Protein AF-A0AAV0NZI0-F1 (afdb_monomer)

Foldseek 3Di:
DAQVVVLVVVVVVDDPVCVVVVVVCVVPPPSNRDGPVNVVVSVVVVVVVCVVCVVPDDDPDDDDPDPDPPDDDPPVVVVVVVVVVVVVVVVVVVVVVVD

Structure (mmCIF, N/CA/C/O backbone):
data_AF-A0AAV0NZI0-F1
#
_entry.id   AF-A0AAV0NZI0-F1
#
loop_
_atom_site.group_PDB
_atom_site.id
_atom_site.type_symbol
_atom_site.label_atom_id
_atom_site.label_alt_id
_atom_site.label_comp_id
_atom_site.label_asym_id
_atom_site.label_entity_id
_atom_site.label_seq_id
_atom_site.pdbx_PDB_ins_code
_atom_site.Cartn_x
_atom_site.Cartn_y
_atom_site.Cartn_z
_atom_site.occupancy
_atom_site.B_iso_or_equiv
_atom_site.auth_seq_id
_atom_site.auth_comp_id
_atom_site.auth_asym_id
_atom_site.auth_atom_id
_atom_site.pdbx_PDB_model_num
ATOM 1 N N . TYR A 1 1 ? -14.033 11.086 18.363 1.00 61.09 1 TYR A N 1
ATOM 2 C CA . TYR A 1 1 ? -13.619 10.432 17.110 1.00 61.09 1 TYR A CA 1
ATOM 3 C C . TYR A 1 1 ? -13.259 9.003 17.438 1.00 61.09 1 TYR A C 1
ATOM 5 O O . TYR A 1 1 ? -12.365 8.808 18.252 1.00 61.09 1 TYR A O 1
ATOM 13 N N . THR A 1 2 ? -13.994 8.034 16.898 1.00 78.31 2 THR A N 1
ATOM 14 C CA . THR A 1 2 ? -13.646 6.612 17.047 1.00 78.31 2 THR A CA 1
ATOM 15 C C . THR A 1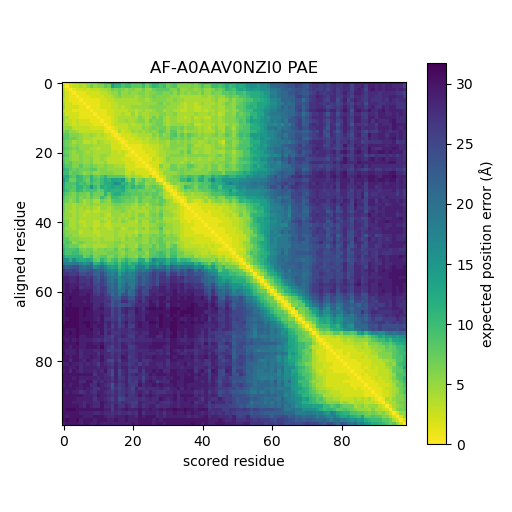 2 ? -12.587 6.217 16.011 1.00 78.31 2 THR A C 1
ATOM 17 O O . THR A 1 2 ? -12.360 6.950 15.046 1.00 78.31 2 THR A O 1
ATOM 20 N N . ASN A 1 3 ? -11.923 5.072 16.195 1.00 77.56 3 ASN A N 1
ATOM 21 C CA . ASN A 1 3 ? -10.949 4.570 15.216 1.00 77.56 3 ASN A CA 1
ATOM 22 C C . ASN A 1 3 ? -11.614 4.335 13.842 1.00 77.56 3 ASN A C 1
ATOM 24 O O . ASN A 1 3 ? -11.078 4.709 12.802 1.00 77.56 3 ASN A O 1
ATOM 28 N N . VAL A 1 4 ? -12.864 3.864 13.868 1.00 76.81 4 VAL A N 1
ATOM 29 C CA . VAL A 1 4 ? -13.712 3.634 12.692 1.00 76.81 4 VAL A CA 1
ATOM 30 C C . VAL A 1 4 ? -14.026 4.933 11.937 1.00 76.81 4 VAL A C 1
ATOM 32 O O . VAL A 1 4 ? -13.964 4.955 10.707 1.00 76.81 4 VAL A O 1
ATOM 35 N N . ASP A 1 5 ? -14.296 6.039 12.642 1.00 82.38 5 ASP A N 1
ATOM 36 C CA . ASP A 1 5 ? -14.517 7.351 12.008 1.00 82.38 5 ASP A CA 1
ATOM 37 C C . ASP A 1 5 ? -13.270 7.848 11.264 1.00 82.38 5 ASP A C 1
ATOM 39 O O . ASP A 1 5 ? -13.363 8.433 10.182 1.00 82.38 5 ASP A O 1
ATOM 43 N N . LEU A 1 6 ? -12.091 7.650 11.860 1.00 83.31 6 LEU A N 1
ATOM 44 C CA . LEU A 1 6 ? -10.821 8.066 11.267 1.00 83.31 6 LEU A CA 1
ATOM 45 C C . LEU A 1 6 ? -10.492 7.217 10.039 1.00 83.31 6 LEU A C 1
ATOM 47 O O . LEU A 1 6 ? -10.161 7.775 8.992 1.00 83.31 6 LEU A O 1
ATOM 51 N N . ALA A 1 7 ? -10.664 5.898 10.132 1.00 79.25 7 ALA A N 1
ATOM 52 C CA . ALA A 1 7 ? -10.492 4.989 9.004 1.00 79.25 7 ALA A CA 1
ATOM 53 C C . ALA A 1 7 ? -11.455 5.327 7.853 1.00 79.25 7 ALA A C 1
ATOM 55 O O . ALA A 1 7 ? -11.025 5.470 6.709 1.00 79.25 7 ALA A O 1
ATOM 56 N N . SER A 1 8 ? -12.729 5.588 8.160 1.00 82.06 8 SER A N 1
ATOM 57 C CA . SER A 1 8 ? -13.733 5.997 7.167 1.00 82.06 8 SER A CA 1
ATOM 58 C C . SER A 1 8 ? -13.355 7.302 6.465 1.00 82.06 8 SER A C 1
ATOM 60 O O . SER A 1 8 ? -13.517 7.434 5.251 1.00 82.06 8 SER A O 1
ATOM 62 N N . LYS A 1 9 ? -12.811 8.284 7.193 1.00 85.56 9 LYS A N 1
ATOM 63 C CA . LYS A 1 9 ? -12.311 9.529 6.588 1.00 85.56 9 LYS A CA 1
ATOM 64 C C . LYS A 1 9 ? -11.112 9.300 5.671 1.00 85.56 9 LYS A C 1
ATOM 66 O O . LYS A 1 9 ? -11.038 9.934 4.619 1.00 85.56 9 LYS A O 1
ATOM 71 N N . ILE A 1 10 ? -10.196 8.409 6.050 1.00 84.62 10 ILE A N 1
ATOM 72 C CA . ILE A 1 10 ? -9.037 8.051 5.224 1.00 84.62 10 ILE A CA 1
ATOM 73 C C . ILE A 1 10 ? -9.513 7.394 3.930 1.00 84.62 10 ILE A C 1
ATOM 75 O O . ILE A 1 10 ? -9.142 7.850 2.853 1.00 84.62 10 ILE A O 1
ATOM 79 N N . PHE A 1 11 ? -10.401 6.403 4.016 1.00 80.69 11 PHE A N 1
ATOM 80 C CA . PHE A 1 11 ? -10.946 5.719 2.844 1.00 80.69 11 PHE A CA 1
ATOM 81 C C . PHE A 1 11 ? -11.692 6.660 1.895 1.00 80.69 11 PHE A C 1
ATOM 83 O O . PHE A 1 11 ? -11.462 6.613 0.689 1.00 80.69 11 PHE A O 1
ATOM 90 N N . ASN A 1 12 ? -12.496 7.582 2.431 1.00 83.69 12 ASN A N 1
ATOM 91 C CA . ASN A 1 12 ? -13.176 8.606 1.631 1.00 83.69 12 ASN A CA 1
ATOM 92 C C . ASN A 1 12 ? -12.220 9.616 0.974 1.00 83.69 12 ASN A C 1
ATOM 94 O O . ASN A 1 12 ? -12.603 10.285 0.016 1.00 83.69 12 ASN A O 1
ATOM 98 N N . SER A 1 13 ? -10.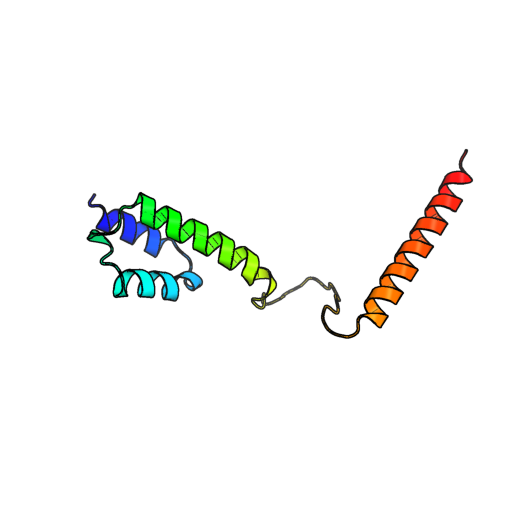992 9.739 1.483 1.00 85.06 13 SER A N 1
ATOM 99 C CA . SER A 1 13 ? -9.961 10.615 0.917 1.00 85.06 13 SER A CA 1
ATOM 100 C C . SER A 1 13 ? -9.124 9.923 -0.169 1.00 85.06 13 SER A C 1
ATOM 102 O O . SER A 1 13 ? -8.369 10.596 -0.870 1.00 85.06 13 SER A O 1
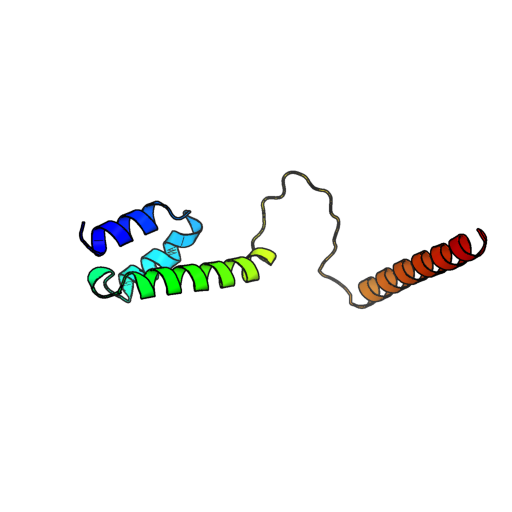ATOM 104 N N . LEU A 1 14 ? -9.238 8.596 -0.325 1.00 83.94 14 LEU A N 1
ATOM 105 C CA . LEU A 1 14 ? -8.488 7.829 -1.320 1.00 83.94 14 LEU A CA 1
ATOM 106 C C . LEU A 1 14 ? -9.184 7.831 -2.696 1.00 83.94 14 LEU A C 1
ATOM 108 O O . LEU A 1 14 ? -10.414 7.854 -2.789 1.00 83.94 14 LEU A O 1
ATOM 112 N N . PRO A 1 15 ? -8.419 7.771 -3.802 1.00 81.06 15 PRO A N 1
ATOM 113 C CA . PRO A 1 15 ? -8.990 7.723 -5.144 1.00 81.06 15 PRO A CA 1
ATOM 114 C C . PRO A 1 15 ? -9.704 6.391 -5.422 1.00 81.06 15 PRO A C 1
ATOM 116 O O . PRO A 1 15 ? -9.354 5.348 -4.876 1.00 81.06 15 PRO A O 1
ATOM 119 N N . ARG A 1 16 ? -10.671 6.400 -6.356 1.00 79.00 16 ARG A N 1
ATOM 120 C CA . ARG A 1 16 ? -11.510 5.228 -6.699 1.00 79.00 16 ARG A CA 1
ATOM 121 C C . ARG A 1 16 ? -10.735 3.957 -7.066 1.00 79.00 16 ARG A C 1
ATOM 123 O O . ARG A 1 16 ? -11.265 2.866 -6.902 1.00 79.00 16 ARG A O 1
ATOM 130 N N . SER A 1 17 ? -9.495 4.076 -7.534 1.00 75.62 17 SER A N 1
ATOM 131 C CA . SER A 1 17 ? -8.613 2.933 -7.811 1.00 75.62 17 SER A CA 1
ATOM 132 C C . SER A 1 17 ? -8.280 2.098 -6.568 1.00 75.62 17 SER A C 1
ATOM 134 O O . SER A 1 17 ? -7.848 0.957 -6.704 1.00 75.62 17 SER A O 1
ATOM 136 N N . TRP A 1 18 ? -8.503 2.637 -5.368 1.00 79.75 18 TRP A N 1
ATOM 137 C CA . TRP A 1 18 ? -8.268 1.960 -4.096 1.00 79.75 18 TRP A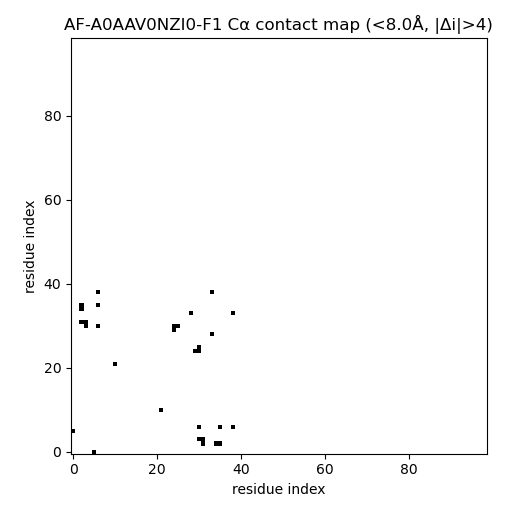 CA 1
ATOM 138 C C . TRP A 1 18 ? -9.509 1.252 -3.555 1.00 79.75 18 TRP A C 1
ATOM 140 O O . TRP A 1 18 ? -9.356 0.389 -2.699 1.00 79.75 18 TRP A O 1
ATOM 150 N N . ILE A 1 19 ? -10.706 1.534 -4.087 1.00 79.69 19 ILE A N 1
ATOM 151 C CA . ILE A 1 19 ? -11.969 0.887 -3.687 1.00 79.69 19 ILE A CA 1
ATOM 152 C C . ILE A 1 19 ? -11.850 -0.641 -3.584 1.00 79.69 19 ILE A C 1
ATOM 154 O O . ILE A 1 19 ? -12.162 -1.154 -2.517 1.00 79.69 19 ILE A O 1
ATOM 158 N N . PRO A 1 20 ? -11.334 -1.388 -4.583 1.00 80.81 20 PRO A N 1
ATOM 159 C CA . PRO A 1 20 ? -11.245 -2.847 -4.466 1.00 80.81 20 PRO A CA 1
ATOM 160 C C . PRO A 1 20 ? -10.357 -3.307 -3.299 1.00 80.81 20 PRO A C 1
ATOM 162 O O . PRO A 1 20 ? -10.617 -4.342 -2.687 1.00 80.81 20 PRO A O 1
ATOM 165 N N . LYS A 1 21 ? -9.326 -2.530 -2.945 1.00 77.12 21 LYS A N 1
ATOM 166 C CA . LYS A 1 21 ? -8.466 -2.820 -1.794 1.00 77.12 21 LYS A CA 1
ATOM 167 C C . LYS A 1 21 ? -9.162 -2.496 -0.473 1.00 77.12 21 LYS A C 1
ATOM 169 O O . LYS A 1 21 ? -9.021 -3.270 0.465 1.00 77.12 21 LYS A O 1
ATOM 174 N N . ILE A 1 22 ? -9.915 -1.398 -0.421 1.00 78.81 22 ILE A N 1
ATOM 175 C CA . ILE A 1 22 ? -10.729 -0.997 0.735 1.00 78.81 22 ILE A CA 1
ATOM 176 C C . ILE A 1 22 ? -11.792 -2.064 1.011 1.00 78.81 22 ILE A C 1
ATOM 178 O O . ILE A 1 22 ? -11.844 -2.576 2.120 1.00 78.81 22 ILE A O 1
ATOM 182 N N . THR A 1 23 ? -12.523 -2.495 -0.020 1.00 79.81 23 THR A N 1
ATOM 183 C CA . THR A 1 23 ? -13.529 -3.563 0.066 1.00 79.81 23 THR A CA 1
ATOM 184 C C . THR A 1 23 ? -12.924 -4.888 0.527 1.00 79.81 23 THR A C 1
ATOM 186 O O . THR A 1 23 ? -13.477 -5.544 1.398 1.00 79.81 23 THR A O 1
ATOM 189 N N . THR A 1 24 ? -11.735 -5.251 0.028 1.00 80.12 24 THR A N 1
ATOM 190 C CA . THR A 1 24 ? -11.032 -6.459 0.502 1.00 80.12 24 THR A CA 1
ATOM 191 C C . THR A 1 24 ? -10.658 -6.350 1.982 1.00 80.12 24 THR A C 1
ATOM 193 O O . THR A 1 24 ? -10.715 -7.339 2.706 1.00 80.12 24 THR A O 1
ATOM 196 N N . ILE A 1 25 ? -10.238 -5.165 2.439 1.00 77.00 25 ILE A N 1
ATOM 197 C CA . ILE A 1 25 ? -9.915 -4.932 3.850 1.00 77.00 25 ILE A CA 1
ATOM 198 C C . ILE A 1 25 ? -11.191 -5.043 4.687 1.00 77.00 25 ILE A C 1
ATOM 200 O O . ILE A 1 25 ? -11.172 -5.790 5.654 1.00 77.00 25 ILE A O 1
ATOM 204 N N . GLU A 1 26 ? -12.285 -4.399 4.273 1.00 72.88 26 GLU A N 1
ATOM 205 C CA . GLU A 1 26 ? -13.603 -4.482 4.920 1.00 72.88 26 GLU A CA 1
ATOM 206 C C . GLU A 1 26 ? -14.153 -5.911 5.010 1.00 72.88 26 GLU A C 1
ATOM 208 O O . GLU A 1 26 ? -14.669 -6.288 6.058 1.00 72.88 26 GLU A O 1
ATOM 213 N N . GLU A 1 27 ? -14.023 -6.719 3.951 1.00 75.06 27 GLU A N 1
ATOM 214 C CA . GLU A 1 27 ? -14.524 -8.103 3.922 1.00 75.06 27 GLU A CA 1
ATOM 215 C C . GLU A 1 27 ? -13.689 -9.077 4.764 1.00 75.06 27 GLU A C 1
ATOM 217 O O . GLU A 1 27 ? -14.239 -10.016 5.337 1.00 75.06 27 GLU A O 1
ATOM 222 N N . PHE A 1 28 ? -12.365 -8.897 4.836 1.00 69.44 28 PHE A N 1
ATOM 223 C CA . PHE A 1 28 ? -11.477 -9.849 5.521 1.00 69.44 28 PHE A CA 1
ATOM 224 C C . PHE A 1 28 ? -11.135 -9.466 6.958 1.00 69.44 28 PHE A C 1
ATOM 226 O O . PHE A 1 28 ? -10.809 -10.340 7.766 1.00 69.44 28 PHE A O 1
ATOM 233 N N . LYS A 1 29 ? -11.124 -8.173 7.275 1.00 66.56 29 LYS A N 1
ATOM 234 C CA . LYS A 1 29 ? -10.770 -7.661 8.594 1.00 66.56 29 LYS A CA 1
ATOM 235 C C . LYS A 1 29 ? -11.717 -6.517 8.925 1.00 66.56 29 LYS A C 1
ATOM 237 O O . LYS A 1 29 ? -11.566 -5.426 8.387 1.00 66.56 29 LYS A O 1
ATOM 242 N N . ASP A 1 30 ? -12.648 -6.754 9.850 1.00 69.38 30 ASP A N 1
ATOM 243 C CA . ASP A 1 30 ? -13.454 -5.693 10.459 1.00 69.38 30 ASP A CA 1
ATOM 244 C C . ASP A 1 30 ? -12.559 -4.481 10.749 1.00 69.38 30 ASP A C 1
ATOM 246 O O . ASP A 1 30 ? -11.621 -4.583 11.543 1.00 69.38 30 ASP A O 1
ATOM 250 N N . ILE A 1 31 ? -12.816 -3.342 10.094 1.00 67.06 31 ILE A N 1
ATOM 251 C CA . ILE A 1 31 ? -11.977 -2.132 10.203 1.00 67.06 31 ILE A CA 1
ATOM 252 C C . ILE A 1 31 ? -11.821 -1.717 11.673 1.00 67.06 31 ILE A C 1
ATOM 254 O O . ILE A 1 31 ? -10.796 -1.171 12.066 1.00 67.06 31 ILE A O 1
ATOM 258 N N . ALA A 1 32 ? -12.828 -2.012 12.497 1.00 65.31 32 ALA A N 1
ATOM 259 C CA . ALA A 1 32 ? -12.826 -1.759 13.931 1.00 65.31 32 ALA A CA 1
ATOM 260 C C . ALA A 1 32 ? -11.779 -2.575 14.713 1.00 65.31 32 ALA A C 1
ATOM 262 O O . ALA A 1 32 ? -11.351 -2.132 15.777 1.00 65.31 32 ALA A O 1
ATOM 263 N N . ASN A 1 33 ? -11.371 -3.739 14.198 1.00 72.38 33 ASN A N 1
ATOM 264 C CA . ASN A 1 33 ? -10.339 -4.595 14.785 1.00 72.38 33 ASN A CA 1
ATOM 265 C C . ASN A 1 33 ? -8.933 -4.278 14.267 1.00 72.38 33 ASN A C 1
ATOM 267 O O . ASN A 1 33 ? -7.956 -4.728 14.864 1.00 72.38 33 ASN A O 1
ATOM 271 N N . LEU A 1 34 ? -8.816 -3.541 13.160 1.00 74.88 34 LEU A N 1
ATOM 272 C CA . LEU A 1 34 ? -7.525 -3.151 12.615 1.00 74.88 34 LEU A CA 1
ATOM 273 C C . LEU A 1 34 ? -7.057 -1.860 13.290 1.00 74.88 34 LEU A C 1
ATOM 275 O O . LEU A 1 34 ? -7.747 -0.841 13.252 1.00 74.88 34 LEU A O 1
ATOM 279 N N . GLU A 1 35 ? -5.865 -1.872 13.880 1.00 80.12 35 GLU A N 1
ATOM 280 C CA . GLU A 1 35 ? -5.290 -0.629 14.380 1.00 80.12 35 GLU A CA 1
ATOM 281 C C . GLU A 1 35 ? -5.009 0.337 13.220 1.00 80.12 35 GLU A C 1
ATOM 283 O O . GLU A 1 35 ? -4.598 -0.049 12.124 1.00 80.12 35 GLU A O 1
ATOM 288 N N . LEU A 1 36 ? -5.183 1.635 13.475 1.00 79.31 36 LEU A N 1
ATOM 289 C CA . LEU A 1 36 ? -4.927 2.692 12.494 1.00 79.31 36 LEU A CA 1
ATOM 290 C C . LEU A 1 36 ? -3.490 2.634 11.938 1.00 79.31 36 LEU A C 1
ATOM 292 O O . LEU A 1 36 ? -3.256 2.948 10.773 1.00 79.31 36 LEU A O 1
ATOM 296 N N . SER A 1 37 ? -2.536 2.207 12.768 1.00 81.75 37 SER A N 1
ATOM 297 C CA . SER A 1 37 ? -1.140 1.947 12.402 1.00 81.75 37 SER A CA 1
ATOM 298 C C . SER A 1 37 ? -1.021 0.861 11.327 1.00 81.75 37 SER A C 1
ATOM 300 O O . SER A 1 37 ? -0.351 1.068 10.313 1.00 81.75 37 SER A O 1
ATOM 302 N N . GLU A 1 38 ? -1.706 -0.268 11.507 1.00 81.56 38 GLU A N 1
ATOM 303 C CA . GLU A 1 38 ? -1.764 -1.353 10.527 1.00 81.56 38 GLU A CA 1
ATOM 304 C C . GLU A 1 38 ? -2.485 -0.922 9.247 1.00 81.56 38 GLU A C 1
ATOM 306 O O . GLU A 1 38 ? -2.046 -1.278 8.150 1.00 81.56 38 GLU A O 1
ATOM 311 N N . LEU A 1 39 ? -3.546 -0.113 9.362 1.00 82.50 39 LEU A N 1
ATOM 312 C CA . LEU A 1 39 ? -4.248 0.437 8.202 1.00 82.50 39 LEU A CA 1
ATOM 313 C C . LEU A 1 39 ? -3.307 1.283 7.342 1.00 82.50 39 LEU A C 1
ATOM 315 O O . LEU A 1 39 ? -3.192 1.054 6.137 1.00 82.50 39 LEU A O 1
ATOM 319 N N . ILE A 1 40 ? -2.612 2.239 7.962 1.00 83.44 40 ILE A N 1
ATOM 320 C CA . ILE A 1 40 ? -1.661 3.118 7.275 1.00 83.44 40 ILE A CA 1
ATOM 321 C C . ILE A 1 40 ? -0.531 2.289 6.658 1.00 83.44 40 ILE A C 1
ATOM 323 O O . ILE A 1 40 ? -0.208 2.486 5.489 1.00 83.44 40 ILE A O 1
ATOM 327 N N . CYS A 1 41 ? 0.009 1.311 7.389 1.00 86.06 41 CYS A N 1
ATOM 328 C CA . CYS A 1 41 ? 1.046 0.412 6.880 1.00 86.06 41 CYS A CA 1
ATOM 329 C C . CYS A 1 41 ? 0.579 -0.365 5.633 1.00 86.06 41 CYS A C 1
ATOM 331 O O . CYS A 1 41 ? 1.275 -0.393 4.614 1.00 86.06 41 CYS A O 1
ATOM 333 N N . SER A 1 42 ? -0.634 -0.929 5.671 1.00 83.62 42 SER A N 1
ATOM 334 C CA . SER A 1 42 ? -1.254 -1.637 4.540 1.00 83.62 42 SER A CA 1
ATOM 335 C C . SER A 1 42 ? -1.450 -0.721 3.328 1.00 83.62 42 SER A C 1
ATOM 337 O O . SER A 1 42 ? -1.154 -1.113 2.193 1.00 83.62 42 SER A O 1
ATOM 339 N N . LEU A 1 43 ? -1.892 0.521 3.558 1.00 84.25 43 LEU A N 1
ATOM 340 C CA . LEU A 1 43 ? -2.076 1.516 2.504 1.00 84.25 43 LEU A CA 1
ATOM 341 C C . LEU A 1 43 ? -0.739 1.924 1.871 1.00 84.25 43 LEU A C 1
ATOM 343 O O . LEU A 1 43 ? -0.624 1.904 0.648 1.00 84.25 43 LEU A O 1
ATOM 347 N N . THR A 1 44 ? 0.291 2.222 2.664 1.00 83.69 44 THR A N 1
ATOM 348 C CA . THR A 1 44 ? 1.625 2.582 2.151 1.00 83.69 44 THR A CA 1
ATOM 349 C C . THR A 1 44 ? 2.271 1.428 1.379 1.00 83.69 44 THR A C 1
ATOM 351 O O . THR A 1 44 ? 2.862 1.641 0.318 1.00 83.69 44 THR A O 1
ATOM 354 N N . ALA A 1 45 ? 2.116 0.186 1.850 1.00 85.88 45 ALA A N 1
ATOM 355 C CA . ALA A 1 45 ? 2.581 -0.991 1.119 1.00 85.88 45 ALA A CA 1
ATOM 356 C C . ALA A 1 45 ? 1.851 -1.141 -0.227 1.00 85.88 45 ALA A C 1
ATOM 358 O O . ALA A 1 45 ? 2.484 -1.388 -1.256 1.00 85.88 45 ALA A O 1
ATOM 359 N N . HIS A 1 46 ? 0.531 -0.934 -0.244 1.00 82.75 46 HIS A N 1
ATOM 360 C CA . HIS A 1 46 ? -0.260 -0.966 -1.470 1.00 82.75 46 HIS A CA 1
ATOM 361 C C . HIS A 1 46 ? 0.112 0.169 -2.434 1.00 82.75 46 HIS A C 1
ATOM 363 O O . HIS A 1 46 ? 0.196 -0.078 -3.633 1.00 82.75 46 HIS A O 1
ATOM 369 N N . GLU A 1 47 ? 0.409 1.374 -1.938 1.00 83.00 47 GLU A N 1
ATOM 370 C CA . GLU A 1 47 ? 0.929 2.481 -2.752 1.00 83.00 47 GLU A CA 1
ATOM 371 C C . GLU A 1 47 ? 2.240 2.100 -3.441 1.00 83.00 47 GLU A C 1
ATOM 373 O O . GLU A 1 47 ? 2.389 2.311 -4.641 1.00 83.00 47 GLU A O 1
ATOM 378 N N . SER A 1 48 ? 3.175 1.494 -2.702 1.00 77.25 48 SER A N 1
ATOM 379 C CA . SER A 1 48 ? 4.460 1.047 -3.248 1.00 77.25 48 SER A CA 1
ATOM 380 C C . SER A 1 48 ? 4.263 0.002 -4.350 1.00 77.25 48 SER A C 1
ATOM 382 O O . SER A 1 48 ? 4.830 0.123 -5.437 1.00 77.25 48 SER A O 1
ATOM 384 N N . VAL A 1 49 ? 3.373 -0.970 -4.125 1.00 79.81 49 VAL A N 1
ATOM 385 C CA . VAL A 1 49 ? 3.014 -1.979 -5.133 1.00 79.81 49 VAL A CA 1
ATOM 386 C C . VAL A 1 49 ? 2.321 -1.342 -6.339 1.00 79.81 49 VAL A C 1
ATOM 388 O O . VAL A 1 49 ? 2.630 -1.706 -7.470 1.00 79.81 49 VAL A O 1
ATOM 391 N N . LEU A 1 50 ? 1.421 -0.377 -6.136 1.00 75.06 50 LEU A N 1
ATOM 392 C CA . LEU A 1 50 ? 0.784 0.377 -7.218 1.00 75.06 50 LEU A CA 1
ATOM 393 C C . LEU A 1 50 ? 1.775 1.259 -7.975 1.00 75.06 50 LEU A C 1
ATOM 395 O O . LEU A 1 50 ? 1.581 1.475 -9.163 1.00 75.06 50 LEU A O 1
ATOM 399 N N . ARG A 1 51 ? 2.828 1.763 -7.328 1.00 68.94 51 ARG A N 1
ATOM 400 C CA . ARG A 1 51 ? 3.884 2.541 -7.984 1.00 68.94 51 ARG A CA 1
ATOM 401 C C . ARG A 1 51 ? 4.754 1.652 -8.865 1.00 68.94 51 ARG A C 1
ATOM 403 O O . ARG A 1 51 ? 5.098 2.063 -9.964 1.00 68.94 51 ARG A O 1
ATOM 410 N N . ILE A 1 52 ? 5.043 0.433 -8.409 1.00 66.75 52 ILE A N 1
ATOM 411 C CA . ILE A 1 52 ? 5.758 -0.585 -9.190 1.00 66.75 52 ILE A CA 1
ATOM 412 C C . ILE A 1 52 ? 4.880 -1.080 -10.352 1.00 66.75 52 ILE A C 1
ATOM 414 O O . ILE A 1 52 ? 5.336 -1.131 -11.485 1.00 66.75 52 ILE A O 1
ATOM 418 N N . LYS A 1 53 ? 3.591 -1.353 -10.107 1.00 61.66 53 LYS A N 1
ATOM 419 C CA . LYS A 1 53 ? 2.611 -1.738 -11.145 1.00 61.66 53 LYS A CA 1
ATOM 420 C C . LYS A 1 53 ? 2.128 -0.569 -12.015 1.00 61.66 53 LYS A C 1
ATOM 422 O O . LYS A 1 53 ? 1.465 -0.781 -13.023 1.00 61.66 53 LYS A O 1
ATOM 427 N N . GLY A 1 54 ? 2.404 0.670 -11.621 1.00 51.50 54 GLY A N 1
ATOM 428 C CA . GLY A 1 54 ? 2.024 1.901 -12.319 1.00 51.50 54 GLY A CA 1
ATOM 429 C C . GLY A 1 54 ? 2.910 2.217 -13.524 1.00 51.50 54 GLY A C 1
ATOM 430 O O . GLY A 1 54 ? 2.616 3.174 -14.243 1.00 51.50 54 GLY A O 1
ATOM 431 N N . ASP A 1 55 ? 3.949 1.410 -13.742 1.00 50.69 55 ASP A N 1
ATOM 432 C CA . ASP A 1 55 ? 4.638 1.273 -15.027 1.00 50.69 55 ASP A CA 1
ATOM 433 C C . ASP A 1 55 ? 3.787 0.474 -16.045 1.00 50.69 55 ASP A C 1
ATOM 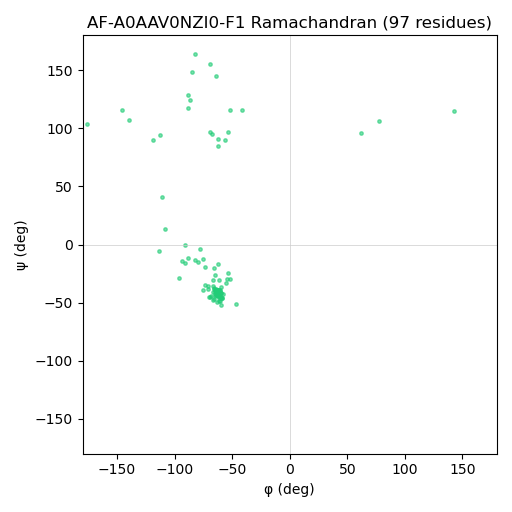435 O O . ASP A 1 55 ? 3.933 0.641 -17.249 1.00 50.69 55 ASP A O 1
ATOM 439 N N . GLU A 1 56 ? 2.803 -0.302 -15.569 1.00 48.28 56 GLU A N 1
ATOM 440 C CA . GLU A 1 56 ? 1.971 -1.209 -16.375 1.00 48.28 56 GLU A CA 1
ATOM 441 C C . GLU A 1 56 ? 0.483 -0.819 -16.475 1.00 48.28 56 GLU A C 1
ATOM 443 O O . GLU A 1 56 ? -0.260 -1.435 -17.239 1.00 48.28 56 GLU A O 1
ATOM 448 N N . GLN A 1 57 ? -0.003 0.210 -15.765 1.00 42.78 57 GLN A N 1
ATOM 449 C CA . GLN A 1 57 ? -1.365 0.707 -16.009 1.00 42.78 57 GLN A CA 1
ATOM 450 C C . GLN A 1 57 ? -1.377 1.784 -17.100 1.00 42.78 57 GLN A C 1
ATOM 452 O O . GLN A 1 57 ? -0.640 2.771 -16.996 1.00 42.78 57 GLN A O 1
ATOM 457 N N . PRO A 1 58 ? -2.241 1.645 -18.129 1.00 43.88 58 PRO A N 1
ATOM 458 C CA . PRO A 1 58 ? -2.250 2.508 -19.296 1.00 43.88 58 PRO A CA 1
ATOM 459 C C . PRO A 1 58 ? -2.697 3.900 -18.871 1.00 43.88 58 PRO A C 1
ATOM 461 O O . PRO A 1 58 ? -3.886 4.226 -18.799 1.00 43.88 58 PRO A O 1
ATOM 464 N N . ARG A 1 59 ? -1.715 4.760 -18.598 1.00 46.84 59 ARG A N 1
ATOM 465 C CA . ARG A 1 59 ? -1.919 6.201 -18.601 1.00 46.84 59 ARG A CA 1
ATOM 466 C C . ARG A 1 59 ? -2.570 6.511 -19.940 1.00 46.84 59 ARG A C 1
ATOM 468 O O . ARG A 1 59 ? -1.962 6.288 -20.985 1.00 46.84 59 ARG A O 1
ATOM 475 N N . LYS A 1 60 ? -3.810 7.004 -19.916 1.00 52.91 60 LYS A N 1
ATOM 476 C CA . LYS A 1 60 ? -4.411 7.693 -21.058 1.00 52.91 60 LYS A CA 1
ATOM 477 C C . LYS A 1 60 ? -3.469 8.845 -21.408 1.00 52.91 60 LYS A C 1
ATOM 479 O O . LYS A 1 60 ? -3.573 9.926 -20.833 1.00 52.91 60 LYS A O 1
ATOM 484 N N . ARG A 1 61 ? -2.500 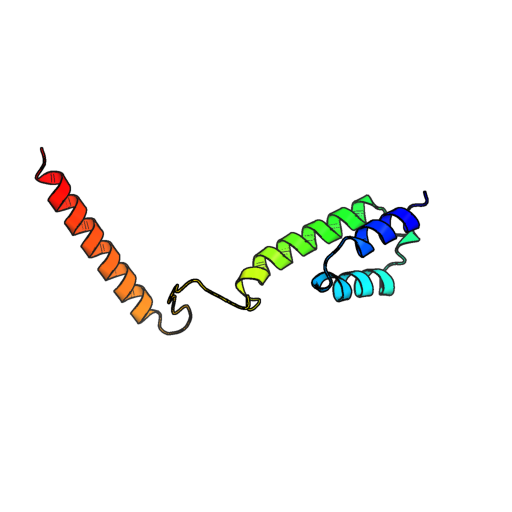8.581 -22.289 1.00 45.22 61 ARG A N 1
ATOM 485 C CA . ARG A 1 61 ? -1.569 9.569 -22.824 1.00 45.22 61 ARG A CA 1
ATOM 486 C C . ARG A 1 61 ? -2.385 10.483 -23.725 1.00 45.22 61 ARG A C 1
ATOM 488 O O . ARG A 1 61 ? -2.653 10.159 -24.877 1.00 45.22 61 ARG A O 1
ATOM 495 N N . LYS A 1 62 ? -2.811 11.618 -23.183 1.00 55.03 62 LYS A N 1
ATOM 496 C CA . LYS A 1 62 ? -2.878 12.829 -23.989 1.00 55.03 62 LYS A CA 1
ATOM 497 C C . LYS A 1 62 ? -1.509 13.470 -23.853 1.00 55.03 62 LYS A C 1
ATOM 499 O O . LYS A 1 62 ? -1.109 13.783 -22.740 1.00 55.03 62 LYS A O 1
ATOM 504 N N . ASP A 1 63 ? -0.836 13.576 -24.988 1.00 54.78 63 ASP A N 1
ATOM 505 C CA . ASP A 1 63 ? 0.348 14.395 -25.201 1.00 54.78 63 ASP A CA 1
ATOM 506 C C . ASP A 1 63 ? 1.578 14.056 -24.352 1.00 54.78 63 ASP A C 1
ATOM 508 O O . ASP A 1 63 ? 1.723 14.473 -23.211 1.00 54.78 63 ASP A O 1
ATOM 512 N N . LEU A 1 64 ? 2.459 13.254 -24.948 1.00 47.97 64 LEU A N 1
ATOM 513 C CA . LEU A 1 64 ? 3.915 13.417 -24.952 1.00 47.97 64 LEU A CA 1
ATOM 514 C C . LEU A 1 64 ? 4.434 12.292 -25.846 1.00 47.97 64 LEU A C 1
ATOM 516 O O . LEU A 1 64 ? 4.417 11.110 -25.481 1.00 47.97 64 LEU A O 1
ATOM 520 N N . ALA A 1 65 ? 4.807 12.671 -27.065 1.00 52.12 65 ALA A N 1
ATOM 521 C CA . ALA A 1 65 ? 5.436 11.811 -28.048 1.00 52.12 65 ALA A CA 1
ATOM 522 C C . ALA A 1 65 ? 6.785 11.308 -27.510 1.00 52.12 65 ALA A C 1
ATOM 524 O O . ALA A 1 65 ? 7.835 11.875 -27.783 1.00 52.12 65 ALA A O 1
ATOM 525 N N . LEU A 1 66 ? 6.750 10.226 -26.739 1.00 45.75 66 LEU A N 1
ATOM 526 C CA . LEU A 1 66 ? 7.892 9.349 -26.548 1.00 45.75 66 LEU A CA 1
ATOM 527 C C . LEU A 1 66 ? 7.528 8.026 -27.212 1.00 45.75 66 LEU A C 1
ATOM 529 O O . LEU A 1 66 ? 6.838 7.188 -26.629 1.00 45.75 66 LEU A O 1
ATOM 533 N N . LYS A 1 67 ? 7.945 7.901 -28.473 1.00 53.66 67 LYS A N 1
ATOM 534 C CA . LYS A 1 67 ? 8.121 6.622 -29.159 1.00 53.66 67 LYS A CA 1
ATOM 535 C C . LYS A 1 67 ? 9.206 5.871 -28.382 1.00 53.66 67 LYS A C 1
ATOM 537 O O . LYS A 1 67 ? 10.388 6.071 -28.618 1.00 53.66 67 LYS A O 1
ATOM 542 N N . SER A 1 68 ? 8.802 5.080 -27.401 1.00 48.50 68 SER A N 1
ATOM 543 C CA . SER A 1 68 ? 9.644 4.044 -26.816 1.00 48.50 68 SER A CA 1
ATOM 544 C C . SER A 1 68 ? 8.918 2.739 -27.082 1.00 48.50 68 SER A C 1
ATOM 546 O O . SER A 1 68 ? 8.014 2.353 -26.339 1.00 48.50 68 SER A O 1
ATOM 548 N N . HIS A 1 69 ? 9.253 2.154 -28.228 1.00 52.88 69 HIS A N 1
ATOM 549 C CA . HIS A 1 69 ? 9.040 0.749 -28.536 1.00 52.88 69 HIS A CA 1
ATOM 550 C C . HIS A 1 69 ? 9.681 -0.045 -27.391 1.00 52.88 69 HIS A C 1
ATOM 552 O O . HIS A 1 69 ? 10.900 -0.114 -27.290 1.00 52.88 69 HIS A O 1
ATOM 558 N N . LEU A 1 70 ? 8.866 -0.449 -26.415 1.00 52.62 70 LEU A N 1
ATOM 559 C CA . LEU A 1 70 ? 9.301 -1.182 -25.217 1.00 52.62 70 LEU A CA 1
ATOM 560 C C . LEU A 1 70 ? 8.859 -2.644 -25.253 1.00 52.62 70 LEU A C 1
ATOM 562 O O . LEU A 1 70 ? 8.943 -3.338 -24.247 1.00 52.62 70 LEU A O 1
ATOM 566 N N . MET A 1 71 ? 8.417 -3.123 -26.406 1.00 54.56 71 MET A N 1
ATOM 567 C CA . MET A 1 71 ? 8.279 -4.543 -26.667 1.00 54.56 71 MET A CA 1
ATOM 568 C C . MET A 1 71 ? 8.590 -4.751 -28.133 1.00 54.56 71 MET A C 1
ATOM 570 O O . MET A 1 71 ? 7.855 -4.229 -28.958 1.00 54.56 71 MET A O 1
ATOM 574 N N . GLU A 1 72 ? 9.665 -5.487 -28.391 1.00 51.62 72 GLU A N 1
ATOM 575 C CA . GLU A 1 72 ? 9.894 -6.406 -29.514 1.00 51.62 72 GLU A CA 1
ATOM 576 C C . GLU A 1 72 ? 11.360 -6.300 -29.955 1.00 51.62 72 GLU A C 1
ATOM 578 O O . GLU A 1 72 ? 11.826 -5.249 -30.376 1.00 51.62 72 GLU A O 1
ATOM 583 N N . ASP A 1 73 ? 12.061 -7.419 -29.761 1.00 56.09 73 ASP A N 1
ATOM 584 C CA . ASP A 1 73 ? 13.412 -7.751 -30.217 1.00 56.09 73 ASP A CA 1
ATOM 585 C C . ASP A 1 73 ? 14.606 -7.149 -29.447 1.00 56.09 73 ASP A C 1
ATOM 587 O O . ASP A 1 73 ? 14.988 -5.986 -29.574 1.00 56.09 73 ASP A O 1
ATOM 591 N N . GLU A 1 74 ? 15.277 -8.015 -28.668 1.00 61.06 74 GLU A N 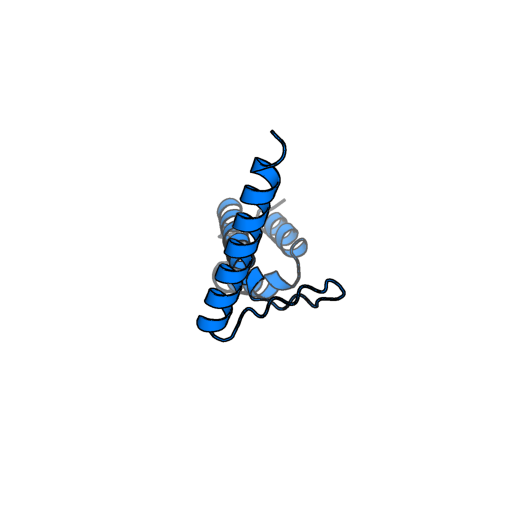1
ATOM 592 C CA . GLU A 1 74 ? 16.574 -7.732 -28.028 1.00 61.06 74 GLU A CA 1
ATOM 593 C C . GLU A 1 74 ? 17.613 -7.213 -29.041 1.00 61.06 74 GLU A C 1
ATOM 595 O O . GLU A 1 74 ? 18.469 -6.401 -28.690 1.00 61.06 74 GLU A O 1
ATOM 600 N N . GLU A 1 75 ? 17.509 -7.624 -30.308 1.00 61.56 75 GLU A N 1
ATOM 601 C CA . GLU A 1 75 ? 18.365 -7.167 -31.406 1.00 61.56 75 GLU A CA 1
ATOM 602 C C . GLU A 1 75 ? 18.202 -5.664 -31.696 1.00 61.56 75 GLU A C 1
ATOM 604 O O . GLU A 1 75 ? 19.205 -4.970 -31.889 1.00 61.56 75 GLU A O 1
ATOM 609 N N . GLU A 1 76 ? 16.981 -5.122 -31.623 1.00 65.31 76 GLU A N 1
ATOM 610 C CA . GLU A 1 76 ? 16.730 -3.690 -31.835 1.00 65.31 76 GLU A CA 1
ATOM 611 C C . GLU A 1 76 ? 17.276 -2.854 -30.664 1.00 65.31 76 GLU A C 1
ATOM 613 O O . GLU A 1 76 ? 17.834 -1.767 -30.854 1.00 65.31 76 GLU A O 1
ATOM 618 N N . ILE A 1 77 ? 17.200 -3.387 -29.440 1.00 76.38 77 ILE A N 1
ATOM 619 C CA . ILE A 1 77 ? 17.780 -2.754 -28.246 1.00 76.38 77 ILE A CA 1
ATOM 620 C C . ILE A 1 77 ? 19.309 -2.691 -28.365 1.00 76.38 77 ILE A C 1
ATOM 622 O O . ILE A 1 77 ? 19.910 -1.644 -28.092 1.00 76.38 77 ILE A O 1
ATOM 626 N N . VAL A 1 78 ? 19.950 -3.778 -28.804 1.00 78.25 78 VAL A N 1
ATOM 627 C CA . VAL A 1 78 ? 21.408 -3.829 -29.003 1.00 78.25 78 VAL A CA 1
ATOM 628 C C . VAL A 1 78 ? 21.853 -2.822 -30.066 1.00 78.25 78 VAL A C 1
ATOM 630 O O . VAL A 1 78 ? 22.842 -2.108 -29.857 1.00 78.25 78 VAL A O 1
ATOM 633 N N . GLU A 1 79 ? 21.111 -2.691 -31.168 1.00 81.19 79 GLU A N 1
ATOM 634 C CA . GLU A 1 79 ? 21.422 -1.718 -32.218 1.00 81.19 79 GLU A CA 1
ATOM 635 C C . GLU A 1 79 ? 21.293 -0.268 -31.716 1.00 81.19 79 GLU A C 1
ATOM 637 O O . GLU A 1 79 ? 22.185 0.560 -31.940 1.00 81.19 79 GLU A O 1
ATOM 642 N N . GLN A 1 80 ? 20.249 0.043 -30.943 1.00 82.94 80 GLN A N 1
ATOM 643 C CA . GLN A 1 80 ? 20.080 1.369 -30.340 1.00 82.94 80 GLN A CA 1
ATOM 644 C C . GLN A 1 80 ? 21.197 1.708 -29.337 1.00 82.94 80 GLN A C 1
ATOM 646 O O . GLN A 1 80 ? 21.709 2.837 -29.338 1.00 82.94 80 GLN A O 1
ATOM 651 N N . ILE A 1 81 ? 21.636 0.741 -28.524 1.00 85.06 81 ILE A N 1
ATOM 652 C CA . ILE A 1 81 ? 22.768 0.906 -27.596 1.00 85.06 81 ILE A CA 1
ATOM 653 C C . ILE A 1 81 ? 24.077 1.149 -28.365 1.00 85.06 81 ILE A C 1
ATOM 655 O O . ILE A 1 81 ? 24.877 2.016 -27.981 1.00 85.06 81 ILE A O 1
ATOM 659 N N . ALA A 1 82 ? 24.296 0.435 -29.471 1.00 88.12 82 ALA A N 1
ATOM 660 C CA . ALA A 1 82 ? 25.468 0.624 -30.322 1.00 88.12 82 ALA A CA 1
ATOM 661 C C . ALA A 1 82 ? 25.483 2.024 -30.965 1.00 88.12 82 ALA A C 1
ATOM 663 O O . ALA A 1 82 ? 26.512 2.713 -30.944 1.00 88.12 82 ALA A O 1
ATOM 664 N N . LEU A 1 83 ? 24.335 2.491 -31.466 1.00 86.44 83 LEU A N 1
ATOM 665 C CA . LEU A 1 83 ? 24.180 3.836 -32.028 1.00 86.44 83 LEU A CA 1
ATOM 666 C C . LEU A 1 83 ? 24.434 4.929 -30.982 1.00 86.44 83 LEU A C 1
ATOM 668 O O . LEU A 1 83 ? 25.134 5.909 -31.269 1.00 86.44 83 LEU A O 1
ATOM 672 N N . LEU A 1 84 ? 23.916 4.759 -29.763 1.00 88.06 84 LEU A N 1
ATOM 673 C CA . LEU A 1 84 ? 24.153 5.684 -28.654 1.00 88.06 84 LEU A CA 1
ATOM 674 C C . LEU A 1 84 ? 25.641 5.742 -28.278 1.00 88.06 84 LEU A C 1
ATOM 676 O O . LEU A 1 84 ? 26.208 6.831 -28.154 1.00 88.06 84 LEU A O 1
ATOM 680 N N . SER A 1 85 ? 26.298 4.584 -28.189 1.00 91.00 85 SER A N 1
ATOM 681 C CA . SER A 1 85 ? 27.730 4.483 -27.883 1.00 91.00 85 SER A CA 1
ATOM 682 C C . SER A 1 85 ? 28.598 5.147 -28.955 1.00 91.00 85 SER A C 1
ATOM 684 O O . SER A 1 85 ? 29.569 5.841 -28.642 1.00 91.00 85 SER A O 1
ATOM 686 N N . ASN A 1 86 ? 28.236 4.999 -30.233 1.00 86.75 86 ASN A N 1
ATOM 687 C CA . ASN A 1 86 ? 28.968 5.619 -31.337 1.00 86.75 86 ASN A CA 1
ATOM 688 C C . ASN A 1 86 ? 28.855 7.152 -31.309 1.00 86.75 86 ASN A C 1
ATOM 690 O O . ASN A 1 86 ? 29.860 7.847 -31.481 1.00 86.75 86 ASN A O 1
ATOM 694 N N . LYS A 1 87 ? 27.664 7.687 -31.006 1.00 89.06 87 LYS A N 1
ATOM 695 C CA . LYS A 1 87 ? 27.463 9.132 -30.813 1.00 89.06 87 LYS A CA 1
ATOM 696 C C . LYS A 1 87 ? 28.305 9.660 -29.655 1.00 89.06 87 LYS A C 1
ATOM 698 O O . LYS A 1 87 ? 28.999 10.659 -29.818 1.00 89.06 87 LYS A O 1
ATOM 703 N N . PHE A 1 88 ? 28.315 8.966 -28.518 1.00 85.75 88 PHE A N 1
ATOM 704 C CA . PHE A 1 88 ? 29.117 9.365 -27.357 1.00 85.75 88 PHE A CA 1
ATOM 705 C C . PHE A 1 88 ? 30.624 9.361 -27.652 1.00 85.75 88 PHE A C 1
ATOM 707 O O . PHE A 1 88 ? 31.351 10.279 -27.258 1.00 85.75 88 PHE A O 1
ATOM 714 N N . ARG A 1 89 ? 31.095 8.365 -28.416 1.00 86.38 89 ARG A N 1
ATOM 715 C CA . ARG A 1 89 ? 32.484 8.310 -28.890 1.00 86.38 89 ARG A CA 1
ATOM 716 C C . ARG A 1 89 ? 32.807 9.491 -29.804 1.00 86.38 89 ARG A C 1
ATOM 718 O O . ARG A 1 89 ? 33.851 10.114 -29.625 1.00 86.38 89 ARG A O 1
ATOM 725 N N . ALA A 1 90 ? 31.909 9.835 -30.728 1.00 82.94 90 ALA A N 1
ATOM 726 C CA . ALA A 1 90 ? 32.069 11.001 -31.593 1.00 82.94 90 ALA A CA 1
ATOM 727 C C . ALA A 1 90 ? 32.168 12.295 -30.773 1.00 82.94 90 ALA A C 1
ATOM 729 O O . ALA A 1 90 ? 33.104 13.061 -30.978 1.00 82.94 90 ALA A O 1
ATOM 730 N N . TYR A 1 91 ? 31.297 12.496 -29.780 1.00 83.50 91 TYR A N 1
ATOM 731 C CA . TYR A 1 91 ? 31.378 13.652 -28.880 1.00 83.50 91 TYR A CA 1
ATOM 732 C C . TYR A 1 91 ? 32.686 13.701 -28.091 1.00 83.50 91 TYR A C 1
ATOM 734 O O . TYR A 1 91 ? 33.276 14.766 -27.950 1.00 83.50 91 TYR A O 1
ATOM 742 N N . THR A 1 92 ? 33.188 12.557 -27.632 1.00 75.69 92 THR A N 1
ATOM 743 C CA . THR A 1 92 ? 34.460 12.490 -26.896 1.00 75.69 92 THR A CA 1
ATOM 744 C C . THR A 1 92 ? 35.649 12.858 -27.786 1.00 75.69 92 THR A C 1
ATOM 746 O O . THR A 1 92 ? 36.586 13.508 -27.327 1.00 75.69 92 THR A O 1
ATOM 749 N N . ILE A 1 93 ? 35.609 12.482 -29.067 1.00 77.94 93 ILE A N 1
ATOM 750 C CA . ILE A 1 93 ? 36.625 12.872 -30.054 1.00 77.94 93 ILE A CA 1
ATOM 751 C C . ILE A 1 93 ? 36.515 14.369 -30.370 1.0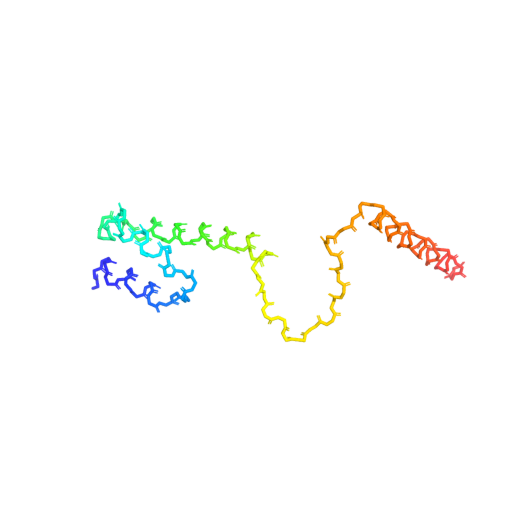0 77.94 93 ILE A C 1
ATOM 753 O O . ILE A 1 93 ? 37.526 15.064 -30.370 1.00 77.94 93 ILE A O 1
ATOM 757 N N . GLN A 1 94 ? 35.297 14.877 -30.582 1.00 67.75 94 GLN A N 1
ATOM 758 C CA . GLN A 1 94 ? 35.050 16.298 -30.851 1.00 67.75 94 GLN A CA 1
ATOM 759 C C . GLN A 1 94 ? 35.492 17.186 -29.677 1.00 67.75 94 GLN A C 1
ATOM 761 O O . GLN A 1 94 ? 36.107 18.224 -29.893 1.00 67.75 94 GLN A O 1
ATOM 766 N N . ASN A 1 95 ? 35.267 16.753 -28.434 1.00 61.69 95 ASN A N 1
ATOM 767 C CA . ASN A 1 95 ? 35.647 17.510 -27.239 1.00 61.69 95 ASN A CA 1
ATOM 768 C C . ASN A 1 95 ? 37.143 17.388 -26.884 1.00 61.69 95 ASN A C 1
ATOM 770 O O . ASN A 1 95 ? 37.653 18.185 -26.106 1.00 61.69 95 ASN A O 1
ATOM 774 N N . LYS A 1 96 ? 37.858 16.409 -27.461 1.00 60.97 96 LYS A N 1
ATOM 775 C CA . LYS A 1 96 ? 39.327 16.294 -27.380 1.00 60.97 96 LYS A CA 1
ATOM 776 C C . LYS A 1 96 ? 40.070 17.173 -28.390 1.00 60.97 96 LYS A C 1
ATOM 778 O O . LYS A 1 96 ? 41.274 17.326 -28.252 1.00 60.97 96 LYS A O 1
ATOM 783 N N . LEU A 1 97 ? 39.380 17.721 -29.393 1.00 57.03 97 LEU A N 1
ATOM 784 C CA . LEU A 1 97 ? 39.949 18.631 -30.397 1.00 57.03 97 LEU A CA 1
ATOM 785 C C . LEU A 1 97 ? 39.837 20.116 -29.997 1.00 57.03 97 LEU A C 1
ATOM 787 O O . LEU A 1 97 ? 40.284 20.980 -30.744 1.00 57.03 97 LEU A O 1
ATOM 791 N N . VAL A 1 98 ? 39.253 20.412 -28.830 1.00 56.19 98 VAL A N 1
ATOM 792 C CA . VAL A 1 98 ? 39.094 21.769 -28.270 1.00 56.19 98 VAL A CA 1
ATOM 793 C C . VAL A 1 98 ? 39.985 21.942 -27.028 1.00 56.19 98 VAL A C 1
ATOM 795 O O . VAL A 1 98 ? 39.568 22.498 -26.016 1.00 56.19 98 VAL A O 1
ATOM 798 N N . HIS A 1 99 ? 41.216 21.429 -27.088 1.00 51.03 99 HIS A N 1
ATOM 799 C CA . HIS A 1 99 ? 42.300 21.791 -26.172 1.00 51.03 99 HIS A CA 1
ATOM 800 C C . HIS A 1 99 ? 43.658 21.693 -26.861 1.00 51.03 99 HIS A C 1
ATOM 802 O O . HIS A 1 99 ? 43.896 20.670 -27.541 1.00 51.03 99 HIS A O 1
#

Sequence (99 aa):
YTNVDLASKIFNSLPRSWIPKITTIEEFKDIANLELSELICSLTAHESVLRIKGDEQPRKRKDLALKSHLMEDEEEIVEQIALLSNKFRAYTIQNKLVH

Solvent-accessible surface area (backbone atoms only — not comparable to full-atom values): 6160 Å² total; per-residue (Å²): 134,54,73,52,57,53,50,51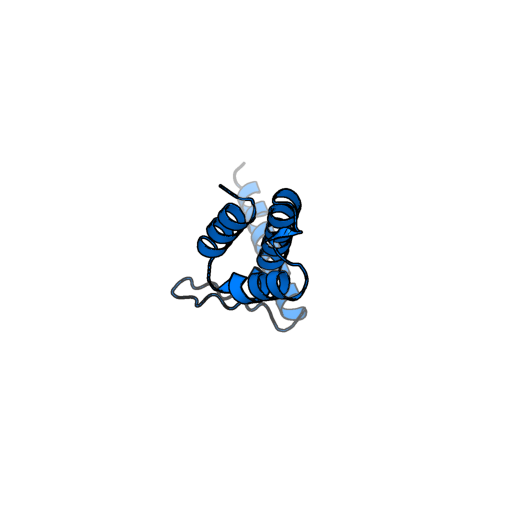,53,52,57,73,69,51,62,77,89,45,45,69,58,51,51,51,42,54,74,76,42,58,60,80,78,51,51,71,67,58,52,52,50,52,50,54,52,48,49,53,51,48,58,66,49,52,78,72,53,86,70,84,76,75,85,76,96,69,92,66,87,83,76,81,57,74,67,57,54,52,50,52,52,50,53,52,51,52,52,53,50,51,51,54,54,58,62,60,71,75,113

Secondary structure (DSSP, 8-state):
--HHHHHHHHHHHS-GGGHHHHHHHHHHS-GGGS-HHHHHHHHHHHHHHHHHHTTTS-----S-------SS-HHHHHHHHHHHHHHHHHHHHHHHS--

Organism: NCBI:txid586396

Mean predicted aligned error: 17.31 Å

pLDDT: mean 71.81, std 13.41, range [42.78, 91.0]

Radius of gyration: 24.23 Å; Cα contacts (8 Å, |Δi|>4): 15; chains: 1; bounding box: 57×32×49 Å